Protein AF-A0ABC8EBS0-F1 (afdb_monomer_lite)

Foldseek 3Di:
DADDQWFAFPNDIAGEEADCDFDADPNDTDQWDADPVRRYIYGDPVPDDRVVSVVSVVVNSLVSQCVVVVDDPVPDDPVVSVVSSVVRVVVRCVRPVVVVDPPDPPCVVVDPPDPDDPPVVVVVVVVVVVVVVVVVVVD

Structure (mmCIF, N/CA/C/O backbone):
data_AF-A0ABC8EBS0-F1
#
_entry.id   AF-A0ABC8EBS0-F1
#
loop_
_atom_site.group_PDB
_atom_site.id
_atom_site.type_symbol
_atom_site.label_atom_id
_atom_site.label_alt_id
_atom_site.label_comp_id
_atom_site.label_asym_id
_atom_site.label_entity_id
_atom_site.label_seq_id
_atom_site.pdbx_PDB_ins_code
_atom_site.Cartn_x
_atom_site.Cartn_y
_atom_site.Cartn_z
_atom_site.occupancy
_atom_site.B_iso_or_equiv
_atom_site.auth_seq_id
_atom_site.auth_comp_id
_atom_site.auth_asym_id
_atom_site.auth_atom_id
_atom_site.pdbx_PDB_model_num
ATOM 1 N N . MET A 1 1 ? 1.474 -8.410 9.136 1.00 72.75 1 MET A N 1
ATOM 2 C CA . MET A 1 1 ? 0.353 -8.427 8.176 1.00 72.75 1 MET A CA 1
ATOM 3 C C . MET A 1 1 ? 0.447 -9.686 7.320 1.00 72.75 1 MET A C 1
ATOM 5 O O . MET A 1 1 ? 1.546 -10.037 6.903 1.00 72.75 1 MET A O 1
ATOM 9 N N . ASN A 1 2 ? -0.670 -10.380 7.096 1.00 83.94 2 ASN A N 1
ATOM 10 C CA . ASN A 1 2 ? -0.772 -11.386 6.033 1.00 83.94 2 ASN A CA 1
ATOM 11 C C . ASN A 1 2 ? -1.205 -10.691 4.734 1.00 83.94 2 ASN A C 1
ATOM 13 O O . ASN A 1 2 ? -1.891 -9.674 4.798 1.00 83.94 2 ASN A O 1
ATOM 17 N N . ILE A 1 3 ? -0.803 -11.226 3.581 1.00 90.00 3 ILE A N 1
ATOM 18 C CA . ILE A 1 3 ? -1.252 -10.716 2.279 1.00 90.00 3 ILE A CA 1
ATOM 19 C C . ILE A 1 3 ? -2.743 -11.060 2.140 1.00 90.00 3 ILE A C 1
ATOM 21 O O . ILE A 1 3 ? -3.073 -12.244 2.234 1.00 90.00 3 ILE A O 1
ATOM 25 N N . PRO A 1 4 ? -3.636 -10.064 2.007 1.00 94.62 4 PRO A N 1
ATOM 26 C CA . PRO A 1 4 ? -5.062 -10.308 1.838 1.00 94.62 4 PRO A CA 1
ATOM 27 C C . PRO A 1 4 ? -5.361 -10.744 0.400 1.00 94.62 4 PRO A C 1
ATOM 29 O O . PRO A 1 4 ? -4.524 -10.576 -0.479 1.00 94.62 4 PRO A O 1
ATOM 32 N N . GLU A 1 5 ? -6.573 -11.236 0.147 1.00 96.44 5 GLU A N 1
ATOM 33 C CA . GLU A 1 5 ? -7.081 -11.450 -1.221 1.00 96.44 5 GLU A CA 1
ATOM 34 C C . GLU A 1 5 ? -7.551 -10.144 -1.874 1.00 96.44 5 GLU A C 1
ATOM 36 O O . GLU A 1 5 ? -7.649 -10.049 -3.094 1.00 96.44 5 GLU A O 1
ATOM 41 N N . LYS A 1 6 ? -7.869 -9.131 -1.060 1.00 96.88 6 LYS A N 1
ATOM 42 C CA . LYS A 1 6 ? -8.386 -7.836 -1.502 1.00 96.88 6 LYS A CA 1
ATOM 43 C C . LYS A 1 6 ? -7.876 -6.709 -0.622 1.00 96.88 6 LYS A C 1
ATOM 45 O O . LYS A 1 6 ? -7.671 -6.901 0.578 1.00 96.88 6 LYS A O 1
ATOM 50 N N . ILE A 1 7 ? -7.715 -5.532 -1.209 1.00 97.44 7 ILE A N 1
ATOM 51 C CA . ILE A 1 7 ? -7.344 -4.322 -0.481 1.00 97.44 7 ILE A CA 1
ATOM 52 C C . ILE A 1 7 ? -8.038 -3.098 -1.068 1.00 97.44 7 ILE A C 1
ATOM 54 O O . ILE A 1 7 ? -8.199 -2.993 -2.280 1.00 97.44 7 ILE A O 1
ATOM 58 N N . ILE A 1 8 ? -8.446 -2.170 -0.207 1.00 97.94 8 ILE A N 1
ATOM 59 C CA . ILE A 1 8 ? -9.039 -0.897 -0.621 1.00 97.94 8 ILE A CA 1
ATOM 60 C C . ILE A 1 8 ? -7.953 0.181 -0.632 1.00 97.94 8 ILE A C 1
ATOM 62 O O . ILE A 1 8 ? -7.291 0.401 0.382 1.00 97.94 8 ILE A O 1
ATOM 66 N N . ILE A 1 9 ? -7.776 0.865 -1.760 1.00 97.62 9 ILE A N 1
ATOM 67 C CA . ILE A 1 9 ? -6.859 1.998 -1.912 1.00 97.62 9 ILE A CA 1
ATOM 68 C C . ILE A 1 9 ? -7.684 3.198 -2.365 1.00 97.62 9 ILE A C 1
ATOM 70 O O . ILE A 1 9 ? -8.308 3.144 -3.422 1.00 97.62 9 ILE A O 1
ATOM 74 N N . SER A 1 10 ? -7.731 4.248 -1.540 1.00 90.06 10 SER A N 1
ATOM 75 C CA . SER A 1 10 ? -8.517 5.465 -1.798 1.00 90.06 10 SER A CA 1
ATOM 76 C C . SER A 1 10 ? -9.975 5.197 -2.216 1.00 90.06 10 SER A C 1
ATOM 78 O O . SER A 1 10 ? -10.512 5.812 -3.129 1.00 90.06 10 SER A O 1
ATOM 80 N N . GLY A 1 11 ? -10.636 4.244 -1.552 1.00 92.25 11 GLY A N 1
ATOM 81 C CA . GLY A 1 11 ? -12.021 3.860 -1.857 1.00 92.25 11 GLY A CA 1
ATOM 82 C C . GLY A 1 11 ? -12.199 2.893 -3.035 1.00 92.25 11 GLY A C 1
ATOM 83 O O . GLY A 1 11 ? -13.317 2.439 -3.269 1.00 92.25 11 GLY A O 1
ATOM 84 N N . MET A 1 12 ? -11.126 2.516 -3.736 1.00 96.00 12 MET A N 1
ATOM 85 C CA . MET A 1 12 ? -11.159 1.532 -4.822 1.00 96.00 12 MET A CA 1
ATOM 86 C C . MET A 1 12 ? -10.695 0.159 -4.330 1.00 96.00 12 MET A C 1
ATOM 88 O O . MET A 1 12 ? -9.621 0.038 -3.745 1.00 96.00 12 MET A O 1
ATOM 92 N N . GLU A 1 13 ? -11.488 -0.886 -4.573 1.00 97.94 13 GLU A N 1
ATOM 93 C CA . GLU A 1 13 ? -11.126 -2.270 -4.240 1.00 97.94 13 GLU A CA 1
ATOM 94 C C . GLU A 1 13 ? -10.221 -2.871 -5.325 1.00 97.94 13 GLU A C 1
ATOM 96 O O . GLU A 1 13 ? -10.567 -2.841 -6.504 1.00 97.94 13 GLU A O 1
ATOM 101 N N . TYR A 1 14 ? -9.090 -3.445 -4.914 1.00 98.38 14 TYR A N 1
ATOM 102 C CA . TYR A 1 14 ? -8.158 -4.181 -5.764 1.00 98.38 14 TYR A CA 1
ATOM 103 C C . TYR A 1 14 ? -8.084 -5.649 -5.336 1.00 98.38 14 TYR A C 1
ATOM 105 O O . TYR A 1 14 ? -7.947 -5.951 -4.147 1.00 98.38 14 TYR A O 1
ATOM 113 N N . GLU A 1 15 ? -8.123 -6.560 -6.307 1.00 98.38 15 GLU A N 1
ATOM 114 C CA . GLU A 1 15 ? -7.839 -7.986 -6.109 1.00 98.38 15 GLU A CA 1
ATOM 115 C C . GLU A 1 15 ? -6.323 -8.201 -5.985 1.00 98.38 15 GLU A C 1
ATOM 117 O O . GLU A 1 15 ? -5.556 -7.743 -6.831 1.00 98.38 15 GLU A O 1
ATOM 122 N N . VAL A 1 16 ? -5.874 -8.910 -4.951 1.00 97.69 16 VAL A N 1
ATOM 123 C CA . VAL A 1 16 ? -4.457 -9.203 -4.699 1.00 97.69 16 VAL A CA 1
ATOM 124 C C . VAL A 1 16 ? -4.167 -10.660 -5.047 1.00 97.69 16 VAL A C 1
ATOM 126 O O . VAL A 1 16 ? -4.709 -11.584 -4.444 1.00 97.69 16 VAL A O 1
ATOM 129 N N . ILE A 1 17 ? -3.273 -10.872 -6.012 1.00 97.25 17 ILE A N 1
ATOM 130 C CA . ILE A 1 17 ? -3.012 -12.180 -6.614 1.00 97.25 17 ILE A CA 1
ATOM 131 C C . ILE A 1 17 ? -1.535 -12.540 -6.453 1.00 97.25 17 ILE A C 1
ATOM 133 O O . ILE A 1 17 ? -0.645 -11.919 -7.036 1.00 97.25 17 ILE A O 1
ATOM 137 N N . LEU A 1 18 ? -1.275 -13.610 -5.703 1.00 94.81 18 LEU A N 1
ATOM 138 C CA . LEU A 1 18 ? 0.049 -14.221 -5.602 1.00 94.81 18 LEU A CA 1
ATOM 139 C C . LEU A 1 18 ? 0.262 -15.200 -6.762 1.00 94.81 18 LEU A C 1
ATOM 141 O O . LEU A 1 18 ? -0.371 -16.255 -6.818 1.00 94.81 18 LEU A O 1
ATOM 145 N N . THR A 1 19 ? 1.177 -14.875 -7.672 1.00 93.00 19 THR A N 1
ATOM 146 C CA . THR A 1 19 ? 1.438 -15.649 -8.893 1.00 93.00 19 THR A CA 1
ATOM 147 C C . THR A 1 19 ? 2.747 -16.436 -8.812 1.00 93.00 19 THR A C 1
ATOM 149 O O . THR A 1 19 ? 3.736 -15.977 -8.246 1.00 93.00 19 THR A O 1
ATOM 152 N N . ASP A 1 20 ? 2.743 -17.635 -9.404 1.00 90.00 20 ASP A N 1
ATOM 153 C CA . ASP A 1 20 ? 3.934 -18.461 -9.663 1.00 90.00 20 ASP A CA 1
ATOM 154 C C . ASP A 1 20 ? 4.638 -18.095 -10.983 1.00 90.00 20 ASP A C 1
ATOM 156 O O . ASP A 1 20 ? 5.697 -18.629 -11.312 1.00 90.00 20 ASP A O 1
ATOM 160 N N . ARG A 1 21 ? 4.021 -17.221 -11.784 1.00 86.62 21 ARG A N 1
ATOM 161 C CA . ARG A 1 21 ? 4.532 -16.802 -13.090 1.00 86.62 21 ARG A CA 1
ATOM 162 C C . ARG A 1 21 ? 5.295 -15.483 -12.974 1.00 86.62 21 ARG A C 1
ATOM 164 O O . ARG A 1 21 ? 4.814 -14.598 -12.264 1.00 86.62 21 ARG A O 1
ATOM 171 N N . PRO A 1 22 ? 6.402 -15.320 -13.725 1.00 84.25 22 PRO A N 1
ATOM 172 C CA . PRO A 1 22 ? 7.117 -14.055 -13.801 1.00 84.25 22 PRO A CA 1
ATOM 173 C C . PRO A 1 22 ? 6.197 -12.909 -14.216 1.00 84.25 22 PRO A C 1
ATOM 175 O O . PRO A 1 22 ? 5.493 -13.010 -15.222 1.00 84.25 22 PRO A O 1
ATOM 178 N N . ILE A 1 23 ? 6.254 -11.814 -13.465 1.00 86.56 23 ILE A N 1
ATOM 179 C CA . ILE A 1 23 ? 5.666 -10.533 -13.855 1.00 86.56 23 ILE A CA 1
ATOM 180 C C . ILE A 1 23 ? 6.729 -9.783 -14.661 1.00 86.56 23 ILE A C 1
ATOM 182 O O . ILE A 1 23 ? 7.870 -9.659 -14.214 1.00 86.56 2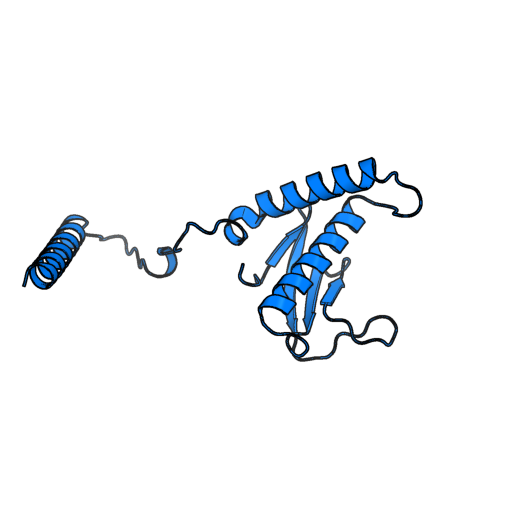3 ILE A O 1
ATOM 186 N N . LEU A 1 24 ? 6.389 -9.322 -15.864 1.00 83.88 24 LEU A N 1
ATOM 187 C CA . LEU A 1 24 ? 7.316 -8.603 -16.738 1.00 83.88 24 LEU A CA 1
ATOM 188 C C . LEU A 1 24 ? 6.892 -7.140 -16.842 1.00 83.88 24 LEU A C 1
ATOM 190 O O . LEU A 1 24 ? 5.796 -6.846 -17.308 1.00 83.88 24 LEU A O 1
ATOM 194 N N . HIS A 1 25 ? 7.789 -6.235 -16.466 1.00 74.94 25 HIS A N 1
ATOM 195 C CA . HIS A 1 25 ? 7.625 -4.798 -16.630 1.00 74.94 25 HIS A CA 1
ATOM 196 C C . HIS A 1 25 ? 8.809 -4.251 -17.433 1.00 74.94 25 HIS A C 1
ATOM 198 O O . HIS A 1 25 ? 9.962 -4.369 -17.016 1.00 74.94 25 HIS A O 1
ATOM 204 N N . ILE A 1 26 ? 8.535 -3.708 -18.624 1.00 73.25 26 ILE A N 1
ATOM 205 C CA . ILE A 1 26 ? 9.545 -3.124 -19.531 1.00 73.25 26 ILE A CA 1
ATOM 206 C C . ILE A 1 26 ? 10.752 -4.074 -19.717 1.00 73.25 26 ILE A C 1
ATOM 208 O O . ILE A 1 26 ? 11.907 -3.719 -19.504 1.00 73.25 26 ILE A O 1
ATOM 212 N N . ASN A 1 27 ? 10.477 -5.335 -20.071 1.00 72.19 27 ASN A N 1
ATOM 213 C CA . ASN A 1 27 ? 11.474 -6.402 -20.278 1.00 72.19 27 ASN A CA 1
ATOM 214 C C . ASN A 1 27 ? 12.348 -6.769 -19.065 1.00 72.19 27 ASN A C 1
ATOM 216 O O . ASN A 1 27 ? 13.288 -7.552 -19.200 1.00 72.19 27 ASN A O 1
ATOM 220 N N . THR A 1 28 ? 12.027 -6.264 -17.877 1.00 75.75 28 THR A N 1
ATOM 221 C CA . THR A 1 28 ? 12.635 -6.686 -16.615 1.00 75.75 28 THR A CA 1
ATOM 222 C C . THR A 1 28 ? 11.605 -7.403 -15.759 1.00 75.75 28 THR A C 1
ATOM 224 O O . THR A 1 28 ? 10.407 -7.126 -15.831 1.00 75.75 28 THR A O 1
ATOM 227 N N . ARG A 1 29 ? 12.049 -8.391 -14.981 1.00 83.19 29 ARG A N 1
ATOM 228 C CA . ARG A 1 29 ? 11.148 -9.117 -14.089 1.00 83.19 29 ARG A CA 1
ATOM 229 C C . ARG A 1 29 ? 10.837 -8.237 -12.883 1.00 83.19 29 ARG A C 1
ATOM 231 O O . ARG A 1 29 ? 11.756 -7.838 -12.171 1.00 83.19 29 ARG A O 1
ATOM 238 N N . ALA A 1 30 ? 9.561 -7.951 -12.667 1.00 87.81 30 ALA A N 1
ATOM 239 C CA . ALA A 1 30 ? 9.091 -7.176 -11.531 1.00 87.81 30 ALA A CA 1
ATOM 240 C C . ALA A 1 30 ? 8.715 -8.100 -10.365 1.00 87.81 30 ALA A C 1
ATOM 242 O O . ALA A 1 30 ? 8.310 -9.247 -10.565 1.00 87.81 30 ALA A O 1
ATOM 243 N N . TYR A 1 31 ? 8.852 -7.596 -9.138 1.00 92.12 31 TYR A N 1
ATOM 244 C CA . TYR A 1 31 ? 8.384 -8.302 -7.942 1.00 92.12 31 TYR A CA 1
ATOM 245 C C . TYR A 1 31 ? 6.862 -8.210 -7.798 1.00 92.12 31 TYR A C 1
ATOM 247 O O . TYR A 1 31 ? 6.230 -9.157 -7.333 1.00 92.12 31 TYR A O 1
ATOM 255 N N . GLY A 1 32 ? 6.283 -7.084 -8.211 1.00 94.31 32 GLY A N 1
ATOM 256 C CA . GLY A 1 32 ? 4.854 -6.829 -8.207 1.00 94.31 32 GLY A CA 1
ATOM 257 C C . GLY A 1 32 ? 4.453 -5.921 -9.362 1.00 94.31 32 GLY A C 1
ATOM 258 O O . GLY A 1 32 ? 5.310 -5.414 -10.088 1.00 94.31 32 GLY A O 1
ATOM 259 N N . GLN A 1 33 ? 3.146 -5.806 -9.569 1.00 96.06 33 GLN A N 1
ATOM 260 C CA . GLN A 1 33 ? 2.560 -4.871 -10.518 1.00 96.06 33 GLN A CA 1
ATOM 261 C C . GLN A 1 33 ? 1.118 -4.566 -10.121 1.00 96.06 33 GLN A C 1
ATOM 263 O O . GLN A 1 33 ? 0.302 -5.482 -9.985 1.00 96.06 33 GLN A O 1
ATOM 268 N N . ILE A 1 34 ? 0.791 -3.285 -10.015 1.00 96.62 34 ILE A N 1
ATOM 269 C CA . ILE A 1 34 ? -0.584 -2.797 -9.990 1.00 96.62 34 ILE A CA 1
ATOM 270 C C . ILE A 1 34 ? -1.119 -2.573 -11.414 1.00 96.62 34 ILE A C 1
ATOM 272 O O . ILE A 1 34 ? -0.454 -2.013 -12.284 1.00 96.62 34 ILE A O 1
ATOM 276 N N . ASP A 1 35 ? -2.337 -3.045 -11.651 1.00 95.50 35 ASP A N 1
ATOM 277 C CA . ASP A 1 35 ? -3.127 -2.819 -12.855 1.00 95.50 35 ASP A CA 1
ATOM 278 C C . ASP A 1 35 ? -4.332 -1.952 -12.477 1.00 95.50 35 ASP A C 1
ATOM 280 O O . ASP A 1 35 ? -5.291 -2.408 -11.839 1.00 95.50 35 ASP A O 1
ATOM 284 N N . PHE A 1 36 ? -4.253 -0.675 -12.847 1.00 94.19 36 PHE A N 1
ATOM 285 C CA . PHE A 1 36 ? -5.274 0.318 -12.536 1.00 94.19 36 PHE A CA 1
ATOM 286 C C . PHE A 1 36 ? -6.568 0.110 -13.319 1.00 94.19 36 PHE A C 1
ATOM 288 O O . PHE A 1 36 ? -7.627 0.484 -12.816 1.00 94.19 36 PHE A O 1
ATOM 295 N N . GLU A 1 37 ? -6.521 -0.481 -14.511 1.00 94.31 37 GLU A N 1
ATOM 296 C CA . GLU A 1 37 ? -7.708 -0.689 -15.342 1.00 94.31 37 GLU A CA 1
ATOM 297 C C . GLU A 1 37 ? -8.521 -1.874 -14.821 1.00 94.31 37 GLU A C 1
ATOM 299 O O . GLU A 1 37 ? -9.725 -1.761 -14.589 1.00 94.31 37 GLU A O 1
ATOM 304 N N . ASN A 1 38 ? -7.847 -2.995 -14.559 1.00 96.19 38 ASN A N 1
ATOM 305 C CA . ASN A 1 38 ? -8.489 -4.232 -14.115 1.00 96.19 38 ASN A CA 1
ATOM 306 C C . ASN A 1 38 ? -8.648 -4.331 -12.594 1.00 96.19 38 ASN A C 1
ATOM 308 O O . ASN A 1 38 ? -9.230 -5.304 -12.113 1.00 96.19 38 ASN A O 1
ATOM 312 N N . LYS A 1 39 ? -8.129 -3.351 -11.843 1.00 97.25 39 LYS A N 1
ATOM 313 C CA . LYS A 1 39 ? -8.129 -3.312 -10.372 1.00 97.25 39 LYS A CA 1
ATOM 314 C C . LYS A 1 39 ? -7.497 -4.559 -9.758 1.00 97.25 39 LYS A C 1
ATOM 316 O O . LYS A 1 39 ? -8.078 -5.232 -8.907 1.00 97.25 39 LYS A O 1
ATOM 321 N N . LYS A 1 40 ? -6.274 -4.860 -10.198 1.00 97.94 40 LYS A N 1
ATOM 322 C CA . LYS A 1 40 ? -5.500 -6.018 -9.730 1.00 97.94 40 LYS A CA 1
ATOM 323 C C . LYS A 1 40 ? -4.133 -5.603 -9.224 1.00 97.94 40 LYS A C 1
ATOM 325 O O . LYS A 1 40 ? -3.523 -4.686 -9.754 1.00 97.94 40 LYS A O 1
ATOM 330 N N . ILE A 1 41 ? -3.641 -6.318 -8.223 1.00 97.88 41 ILE A N 1
ATOM 331 C CA . ILE A 1 41 ? -2.273 -6.235 -7.727 1.00 97.88 41 ILE A CA 1
ATOM 332 C C . ILE A 1 41 ? -1.678 -7.635 -7.819 1.00 97.88 41 ILE A C 1
ATOM 334 O O . ILE A 1 41 ? -2.099 -8.557 -7.123 1.00 97.88 41 ILE A O 1
ATOM 338 N N . LEU A 1 42 ? -0.702 -7.798 -8.702 1.00 97.00 42 LEU A N 1
ATOM 339 C CA . LEU A 1 42 ? 0.023 -9.044 -8.913 1.00 97.00 42 LEU A CA 1
ATOM 340 C C . LEU A 1 42 ? 1.300 -9.028 -8.070 1.00 97.00 42 LEU A C 1
ATOM 342 O O . LEU A 1 42 ? 2.009 -8.027 -8.049 1.00 97.00 42 LEU A O 1
ATOM 346 N N . ILE A 1 43 ? 1.616 -10.139 -7.404 1.00 96.25 43 ILE A N 1
ATOM 347 C CA . ILE A 1 43 ? 2.860 -10.317 -6.640 1.00 96.25 43 ILE A CA 1
ATOM 348 C C . ILE A 1 43 ? 3.506 -11.644 -7.037 1.00 96.25 43 ILE A C 1
ATOM 350 O O . ILE A 1 43 ? 2.897 -12.707 -6.898 1.00 96.25 43 ILE A O 1
ATOM 354 N N . ASP A 1 44 ? 4.753 -11.595 -7.501 1.00 94.38 44 ASP A N 1
ATOM 355 C CA . ASP A 1 44 ? 5.548 -12.774 -7.840 1.00 94.38 44 ASP A CA 1
ATOM 356 C C . ASP A 1 44 ? 6.120 -13.406 -6.567 1.00 94.38 44 ASP A C 1
ATOM 358 O O . ASP A 1 44 ? 7.158 -12.996 -6.039 1.00 94.38 44 ASP A O 1
ATOM 362 N N . LYS A 1 45 ? 5.444 -14.447 -6.073 1.00 91.50 45 LYS A N 1
ATOM 363 C CA . LYS A 1 45 ? 5.821 -15.098 -4.809 1.00 91.50 45 LYS A CA 1
ATOM 364 C C . LYS A 1 45 ? 7.083 -15.958 -4.918 1.00 91.50 45 LYS A C 1
ATOM 366 O O . LYS A 1 45 ? 7.535 -16.483 -3.904 1.00 91.50 45 LYS A O 1
ATOM 371 N N . THR A 1 46 ? 7.631 -16.143 -6.121 1.00 89.50 46 THR A N 1
ATOM 372 C CA . THR A 1 46 ? 8.798 -17.012 -6.352 1.00 89.50 46 THR A CA 1
ATOM 373 C C . THR A 1 46 ? 10.128 -16.284 -6.162 1.00 89.50 46 THR A C 1
ATOM 375 O O . THR A 1 46 ? 11.175 -16.924 -6.087 1.00 89.50 46 THR A O 1
ATOM 378 N N . LEU A 1 47 ? 10.099 -14.951 -6.086 1.00 84.00 47 LEU A N 1
ATOM 379 C CA . LEU A 1 47 ? 11.297 -14.116 -6.030 1.00 84.00 47 LEU A CA 1
ATOM 380 C C . LEU A 1 47 ? 11.737 -13.736 -4.615 1.00 84.00 47 LEU A C 1
ATOM 382 O O . LEU A 1 47 ? 12.894 -13.366 -4.425 1.00 84.00 47 LEU A O 1
ATOM 386 N N . ARG A 1 48 ? 10.826 -13.764 -3.639 1.00 85.81 48 ARG A N 1
ATOM 387 C CA . ARG A 1 48 ? 11.088 -13.306 -2.270 1.00 85.81 48 ARG A CA 1
ATOM 388 C C . ARG A 1 48 ? 10.361 -14.167 -1.246 1.00 85.81 48 ARG A C 1
ATOM 390 O O . ARG A 1 48 ? 9.291 -14.712 -1.522 1.00 85.81 48 ARG A O 1
ATOM 397 N N . GLU A 1 49 ? 10.902 -14.243 -0.030 1.00 90.00 49 GLU A N 1
ATOM 398 C CA . GLU A 1 49 ? 10.161 -14.826 1.085 1.00 90.00 49 GLU A CA 1
ATOM 399 C C . GLU A 1 49 ? 8.928 -13.990 1.469 1.00 90.00 49 GLU A C 1
ATOM 401 O O . GLU A 1 49 ? 8.716 -12.863 1.013 1.00 90.00 49 GLU A O 1
ATOM 406 N N . LYS A 1 50 ? 8.110 -14.534 2.378 1.00 89.56 50 LYS A N 1
ATOM 407 C CA . LYS A 1 50 ? 6.854 -13.924 2.838 1.00 89.56 50 LYS A CA 1
ATOM 408 C C . LYS A 1 50 ? 6.998 -12.444 3.215 1.00 89.56 50 LYS A C 1
ATOM 410 O O . LYS A 1 50 ? 6.134 -11.650 2.857 1.00 89.56 50 LYS A O 1
ATOM 415 N N . GLN A 1 51 ? 8.071 -12.065 3.911 1.00 91.44 51 GLN A N 1
ATOM 416 C CA . GLN A 1 51 ? 8.315 -10.670 4.286 1.00 91.44 51 GLN A CA 1
ATOM 417 C C . GLN A 1 51 ? 8.531 -9.775 3.059 1.00 91.44 51 GLN A C 1
ATOM 419 O O . GLN A 1 51 ? 7.940 -8.699 2.976 1.00 91.44 51 GLN A O 1
ATOM 424 N N . GLY A 1 52 ? 9.319 -10.230 2.085 1.00 93.12 52 GLY A N 1
ATOM 425 C CA . GLY A 1 52 ? 9.539 -9.501 0.841 1.00 93.12 52 GLY A CA 1
ATOM 426 C C . GLY A 1 52 ? 8.276 -9.385 -0.020 1.00 93.12 52 GLY A C 1
ATOM 427 O O . GLY A 1 52 ? 8.068 -8.350 -0.652 1.00 93.12 52 GLY A O 1
ATOM 428 N N . ASN A 1 53 ? 7.386 -10.379 0.016 1.00 93.81 53 ASN A N 1
ATOM 429 C CA . ASN A 1 53 ? 6.084 -10.301 -0.659 1.00 93.81 53 ASN A CA 1
ATOM 430 C C . ASN A 1 53 ? 5.161 -9.263 0.005 1.00 93.81 53 ASN A C 1
ATOM 432 O O . ASN A 1 53 ? 4.469 -8.523 -0.687 1.00 93.81 53 ASN A O 1
ATOM 436 N N . VAL A 1 54 ? 5.196 -9.142 1.338 1.00 94.06 54 VAL A N 1
ATOM 437 C CA . VAL A 1 54 ? 4.467 -8.079 2.056 1.00 94.06 54 VAL A CA 1
ATOM 438 C C . VAL A 1 54 ? 5.026 -6.697 1.708 1.00 94.06 54 VAL A C 1
ATOM 440 O O . VAL A 1 54 ? 4.253 -5.779 1.460 1.00 94.06 54 VAL A O 1
ATOM 443 N N . GLN A 1 55 ? 6.351 -6.538 1.639 1.00 95.19 55 GLN A N 1
ATOM 444 C CA . GLN A 1 55 ? 6.967 -5.278 1.198 1.00 95.19 55 GLN A CA 1
ATOM 445 C C . GLN A 1 55 ? 6.575 -4.916 -0.237 1.00 95.19 55 GLN A C 1
ATOM 447 O O . GLN A 1 55 ? 6.323 -3.751 -0.525 1.00 95.19 55 GLN A O 1
ATOM 452 N N . THR A 1 56 ? 6.495 -5.914 -1.116 1.00 96.06 56 THR A N 1
ATOM 453 C CA . THR A 1 56 ? 6.058 -5.727 -2.503 1.00 96.06 56 THR A CA 1
ATOM 454 C C . THR A 1 56 ? 4.610 -5.248 -2.553 1.00 96.06 56 THR A C 1
ATOM 456 O O . THR A 1 56 ? 4.329 -4.258 -3.211 1.00 96.06 56 THR A O 1
ATOM 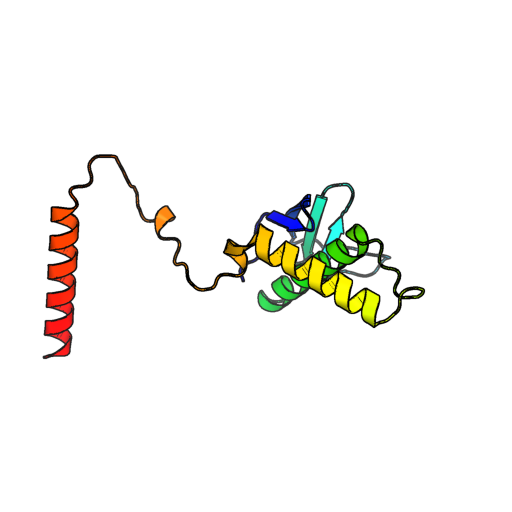459 N N . LEU A 1 57 ? 3.704 -5.854 -1.779 1.00 96.81 57 LEU A N 1
ATOM 460 C CA . LEU A 1 57 ? 2.330 -5.355 -1.667 1.00 96.81 57 LEU A CA 1
ATOM 461 C C . LEU A 1 57 ? 2.286 -3.890 -1.202 1.00 96.81 57 LEU A C 1
ATOM 463 O O . LEU A 1 57 ? 1.558 -3.089 -1.776 1.00 96.81 57 LEU A O 1
ATOM 467 N N . LEU A 1 58 ? 3.065 -3.533 -0.175 1.00 96.56 58 LEU A N 1
ATOM 468 C CA . LEU A 1 58 ? 3.134 -2.152 0.315 1.00 96.56 58 LEU A CA 1
ATOM 469 C C . LEU A 1 58 ? 3.627 -1.186 -0.768 1.00 96.56 58 LEU A C 1
ATOM 471 O O . LEU A 1 58 ? 3.094 -0.089 -0.878 1.00 96.56 58 LEU A O 1
ATOM 475 N N . HIS A 1 59 ? 4.594 -1.597 -1.585 1.00 96.81 59 HIS A N 1
ATOM 476 C CA . HIS A 1 59 ? 5.075 -0.813 -2.718 1.00 96.81 59 HIS A CA 1
ATOM 477 C C . HIS A 1 59 ? 3.971 -0.559 -3.758 1.00 96.81 59 HIS A C 1
ATOM 479 O O . HIS A 1 59 ? 3.746 0.590 -4.133 1.00 96.81 59 HIS A O 1
ATOM 485 N N . GLU A 1 60 ? 3.215 -1.589 -4.145 1.00 97.62 60 GLU A N 1
ATOM 486 C CA . GLU A 1 60 ? 2.098 -1.431 -5.090 1.00 97.62 60 GLU A CA 1
ATOM 487 C C . GLU A 1 60 ? 0.962 -0.565 -4.518 1.00 97.62 60 GLU A C 1
ATOM 489 O O . GLU A 1 60 ? 0.343 0.211 -5.243 1.00 97.62 60 GLU A O 1
ATOM 494 N N . ILE A 1 61 ? 0.713 -0.623 -3.203 1.00 97.75 61 ILE A N 1
ATOM 495 C CA . ILE A 1 61 ? -0.234 0.283 -2.532 1.00 97.75 61 ILE A CA 1
ATOM 496 C C . ILE A 1 61 ? 0.220 1.741 -2.653 1.00 97.75 61 ILE A C 1
ATOM 498 O O . ILE A 1 61 ? -0.608 2.615 -2.902 1.00 97.75 61 ILE A O 1
ATOM 502 N N . ILE A 1 62 ? 1.518 2.016 -2.482 1.00 97.94 62 ILE A N 1
ATOM 503 C CA . ILE A 1 62 ? 2.064 3.369 -2.654 1.00 97.94 62 ILE A CA 1
ATOM 504 C C . ILE A 1 62 ? 1.875 3.842 -4.097 1.00 97.94 62 ILE A C 1
ATOM 506 O O . ILE A 1 62 ? 1.443 4.976 -4.287 1.00 97.94 62 ILE A O 1
ATOM 510 N N . HIS A 1 63 ? 2.107 2.987 -5.100 1.00 97.38 63 HIS A N 1
ATOM 511 C CA . HIS A 1 63 ? 1.769 3.312 -6.491 1.00 97.38 63 HIS A CA 1
ATOM 512 C C . HIS A 1 63 ? 0.279 3.634 -6.661 1.00 97.38 63 HIS A C 1
ATOM 514 O O . HIS A 1 63 ? -0.057 4.626 -7.301 1.00 97.38 63 HIS A O 1
ATOM 520 N N . GLY A 1 64 ? -0.600 2.867 -6.010 1.00 97.69 64 GLY A N 1
ATOM 521 C CA . GLY A 1 64 ? -2.033 3.153 -5.918 1.00 97.69 64 GLY A CA 1
ATOM 522 C C . GLY A 1 64 ? -2.364 4.549 -5.386 1.00 97.69 64 GLY A C 1
ATOM 523 O O . GLY A 1 64 ? -3.201 5.240 -5.956 1.00 97.69 64 GLY A O 1
ATOM 524 N N . ILE A 1 65 ? -1.696 4.972 -4.311 1.00 98.06 65 ILE A N 1
ATOM 525 C CA . ILE A 1 65 ? -1.895 6.296 -3.702 1.00 98.06 65 ILE A CA 1
ATOM 526 C C . ILE A 1 65 ? -1.365 7.414 -4.606 1.00 98.06 65 ILE A C 1
ATOM 528 O O . ILE A 1 65 ? -2.003 8.456 -4.717 1.00 98.06 65 ILE A O 1
ATOM 532 N N . VAL A 1 66 ? -0.190 7.217 -5.210 1.00 97.94 66 VAL A N 1
ATOM 533 C CA . VAL A 1 66 ? 0.437 8.192 -6.117 1.00 97.94 66 VAL A CA 1
ATOM 534 C C . VAL A 1 66 ? -0.467 8.468 -7.313 1.00 97.94 66 VAL A C 1
ATOM 536 O O . VAL A 1 66 ? -0.685 9.632 -7.633 1.00 97.94 66 VAL A O 1
ATOM 539 N N . GLU A 1 67 ? -1.017 7.413 -7.918 1.00 96.62 67 GLU A N 1
ATOM 540 C CA . GLU A 1 67 ? -1.938 7.521 -9.051 1.00 96.62 67 GLU A CA 1
ATOM 541 C C . GLU A 1 67 ? -3.230 8.250 -8.658 1.00 96.62 67 GLU A C 1
ATOM 543 O O . GLU A 1 67 ? -3.613 9.222 -9.298 1.00 96.62 67 GLU A O 1
ATOM 548 N N . ASP A 1 68 ? -3.877 7.829 -7.566 1.00 96.19 68 ASP A N 1
ATOM 549 C CA . ASP A 1 68 ? -5.136 8.419 -7.085 1.00 96.19 68 ASP A CA 1
ATOM 550 C C . ASP A 1 68 ? -5.024 9.914 -6.751 1.00 96.19 68 ASP A C 1
ATOM 552 O O . ASP A 1 68 ? -5.971 10.676 -6.937 1.00 96.19 68 ASP A O 1
ATOM 556 N N . ARG A 1 69 ? -3.864 10.338 -6.245 1.00 95.44 69 ARG A N 1
ATOM 557 C CA . ARG A 1 69 ? -3.606 11.728 -5.848 1.00 95.44 69 ARG A CA 1
ATOM 558 C C . ARG A 1 69 ? -2.947 12.560 -6.938 1.00 95.44 69 ARG A C 1
ATOM 560 O O . ARG A 1 69 ? -2.630 13.716 -6.670 1.00 95.44 69 ARG A O 1
ATOM 567 N N . GLU A 1 70 ? -2.734 11.975 -8.116 1.00 96.50 70 GLU A N 1
ATOM 568 C CA . GLU A 1 70 ? -2.094 12.614 -9.268 1.00 96.50 70 GLU A CA 1
ATOM 569 C C . GLU A 1 70 ? -0.727 13.241 -8.915 1.00 96.50 70 GLU A C 1
ATOM 571 O O . GLU A 1 70 ? -0.381 14.319 -9.396 1.00 96.50 70 GLU A O 1
ATOM 576 N N . LEU A 1 71 ? 0.049 12.573 -8.047 1.00 97.25 71 LEU A N 1
ATOM 577 C CA . LEU A 1 71 ? 1.331 13.097 -7.564 1.00 97.25 71 LEU A CA 1
ATOM 578 C C . LEU A 1 71 ? 2.397 13.081 -8.661 1.00 97.25 71 LEU A C 1
ATOM 580 O O . LEU A 1 71 ? 2.711 12.034 -9.232 1.00 97.25 71 LEU A O 1
ATOM 584 N N . ASP A 1 72 ? 3.038 14.227 -8.874 1.00 96.69 72 ASP A N 1
ATOM 585 C CA . ASP A 1 72 ? 4.143 14.389 -9.813 1.00 96.69 72 ASP A CA 1
ATOM 586 C C . ASP A 1 72 ? 5.433 14.715 -9.053 1.00 96.69 72 ASP A C 1
ATOM 588 O O . ASP A 1 72 ? 5.705 15.858 -8.689 1.00 96.69 72 ASP A O 1
ATOM 592 N N . PHE A 1 73 ? 6.287 13.705 -8.867 1.00 95.38 73 PHE A N 1
ATOM 593 C CA . PHE A 1 73 ? 7.565 13.837 -8.156 1.00 95.38 73 PHE A CA 1
ATOM 594 C C . PHE A 1 73 ? 8.546 14.850 -8.774 1.00 95.38 73 PHE A C 1
ATOM 596 O O . PHE A 1 73 ? 9.527 15.208 -8.123 1.00 95.38 73 PHE A O 1
ATOM 603 N N . ALA A 1 74 ? 8.336 15.288 -10.021 1.00 97.06 74 ALA A N 1
ATOM 604 C CA . ALA A 1 74 ? 9.168 16.300 -10.666 1.00 97.06 74 ALA A CA 1
ATOM 605 C C . ALA A 1 74 ? 8.622 17.727 -10.499 1.00 97.06 74 ALA A C 1
ATOM 607 O O . ALA A 1 74 ? 9.381 18.684 -10.674 1.00 97.06 74 ALA A O 1
ATOM 608 N N . LYS A 1 75 ? 7.325 17.885 -10.203 1.00 96.88 75 LYS A N 1
ATOM 609 C CA . LYS A 1 75 ? 6.654 19.195 -10.118 1.00 96.88 75 LYS A CA 1
ATOM 610 C C . LYS A 1 75 ? 6.203 19.559 -8.710 1.00 96.88 75 LYS A C 1
ATOM 612 O O . LYS A 1 75 ? 6.207 20.743 -8.372 1.00 96.88 75 LYS A O 1
ATOM 617 N N . ASP A 1 76 ? 5.825 18.572 -7.912 1.00 96.94 76 ASP A N 1
ATOM 618 C CA . ASP A 1 76 ? 5.319 18.787 -6.565 1.00 96.94 76 ASP A CA 1
ATOM 619 C C . ASP A 1 76 ? 6.460 19.004 -5.572 1.00 96.94 76 ASP A C 1
ATOM 621 O O . ASP A 1 76 ? 7.554 18.446 -5.690 1.00 96.94 76 ASP A O 1
ATOM 625 N N . SER A 1 77 ? 6.205 19.835 -4.561 1.00 97.88 77 SER A N 1
ATOM 626 C CA . SER A 1 77 ? 7.158 20.021 -3.470 1.00 97.88 77 SER A CA 1
ATOM 627 C C . SER A 1 77 ? 7.219 18.779 -2.582 1.00 97.88 77 SER A C 1
ATOM 629 O O . SER A 1 77 ? 6.226 18.067 -2.426 1.00 97.88 77 SER A O 1
ATOM 631 N N . GLU A 1 78 ? 8.364 18.567 -1.928 1.00 97.88 78 GLU A N 1
ATOM 632 C CA . GLU A 1 78 ? 8.539 17.496 -0.937 1.00 97.88 78 GLU A CA 1
ATOM 633 C C . GLU A 1 78 ? 7.394 17.480 0.089 1.00 97.88 78 GLU A C 1
ATOM 635 O O . GLU A 1 78 ? 6.788 16.437 0.310 1.00 97.88 78 GLU A O 1
ATOM 640 N N . GLU A 1 79 ? 7.039 18.640 0.650 1.00 97.75 79 GLU A N 1
ATOM 641 C CA . GLU A 1 79 ? 5.964 18.752 1.644 1.00 97.75 79 GLU A CA 1
ATOM 642 C C . GLU A 1 79 ? 4.604 18.321 1.080 1.00 97.75 79 GLU A C 1
ATOM 644 O O . GLU A 1 79 ? 3.842 17.635 1.756 1.00 97.75 79 GLU A O 1
ATOM 649 N N . THR A 1 80 ? 4.310 18.669 -0.177 1.00 97.88 80 THR A N 1
ATOM 650 C CA . THR A 1 80 ? 3.067 18.244 -0.838 1.00 97.88 80 THR A CA 1
ATOM 651 C C . THR A 1 80 ? 3.040 16.728 -0.984 1.00 97.88 80 THR A C 1
ATOM 653 O O . THR A 1 80 ? 2.056 16.090 -0.617 1.00 97.88 80 THR A O 1
ATOM 656 N N . ILE A 1 81 ? 4.138 16.135 -1.458 1.00 98.31 81 ILE A N 1
ATOM 657 C CA . ILE A 1 81 ? 4.266 14.684 -1.626 1.00 98.31 81 ILE A CA 1
ATOM 658 C C . ILE A 1 81 ? 4.100 13.976 -0.277 1.00 98.31 81 ILE A C 1
ATOM 660 O O . ILE A 1 81 ? 3.326 13.024 -0.170 1.00 98.31 81 ILE A O 1
ATOM 664 N N . VAL A 1 82 ? 4.787 14.450 0.765 1.00 98.31 82 VAL A N 1
ATOM 665 C CA . VAL A 1 82 ? 4.731 13.868 2.113 1.00 98.31 82 VAL A CA 1
ATOM 666 C C . VAL A 1 82 ? 3.321 13.962 2.697 1.00 98.31 82 VAL A C 1
ATOM 668 O O . VAL A 1 82 ? 2.794 12.950 3.163 1.00 98.31 82 VAL A O 1
ATOM 671 N N . ASP A 1 83 ? 2.678 15.129 2.634 1.00 98.44 83 ASP A N 1
ATOM 672 C CA . ASP A 1 83 ? 1.322 15.342 3.152 1.00 98.44 83 ASP A CA 1
ATOM 673 C C . ASP A 1 83 ? 0.290 14.462 2.426 1.00 98.44 83 ASP A C 1
ATOM 675 O O . ASP A 1 83 ? -0.555 13.811 3.051 1.00 98.44 83 ASP A O 1
ATOM 679 N N . GLN A 1 84 ? 0.387 14.365 1.100 1.00 98.00 84 GLN A N 1
ATOM 680 C CA . GLN A 1 84 ? -0.518 13.543 0.301 1.00 98.00 84 GLN A CA 1
ATOM 681 C C . GLN A 1 84 ? -0.300 12.044 0.524 1.00 98.00 84 GLN A C 1
ATOM 683 O O . GLN A 1 84 ? -1.276 11.312 0.712 1.00 98.00 84 GLN A O 1
ATOM 688 N N . LEU A 1 85 ? 0.949 11.577 0.593 1.00 98.00 85 LEU A N 1
ATOM 689 C CA . LEU A 1 85 ? 1.248 10.187 0.942 1.00 98.00 85 LEU A CA 1
ATOM 690 C C . LEU A 1 85 ? 0.762 9.847 2.355 1.00 98.00 85 LEU A C 1
ATOM 692 O O . LEU A 1 85 ? 0.164 8.788 2.548 1.00 98.00 85 LEU A O 1
ATOM 696 N N . ALA A 1 86 ? 0.945 10.742 3.330 1.00 97.88 86 ALA A N 1
ATOM 697 C CA . ALA A 1 86 ? 0.461 10.546 4.695 1.00 97.88 86 ALA A CA 1
ATOM 698 C C . ALA A 1 86 ? -1.071 10.417 4.741 1.00 97.88 86 ALA A C 1
ATOM 700 O O . ALA A 1 86 ? -1.600 9.491 5.362 1.00 97.88 86 ALA A O 1
ATOM 701 N N . LYS A 1 87 ? -1.793 11.290 4.028 1.00 97.50 87 LYS A N 1
ATOM 702 C CA . LYS A 1 87 ? -3.257 11.219 3.890 1.00 97.50 87 LYS A CA 1
ATOM 703 C C . LYS A 1 87 ? -3.710 9.935 3.191 1.00 97.50 87 LYS A C 1
ATOM 705 O O . LYS A 1 87 ? -4.692 9.325 3.615 1.00 97.50 87 LYS A O 1
ATOM 710 N N . GLY A 1 88 ? -3.000 9.508 2.147 1.00 97.50 88 GLY A N 1
ATOM 711 C CA . GLY A 1 88 ? -3.291 8.273 1.415 1.00 97.50 88 GLY A CA 1
ATOM 712 C C . GLY A 1 88 ? -3.112 7.036 2.281 1.00 97.50 88 GLY A C 1
ATOM 713 O O . GLY A 1 88 ? -4.020 6.215 2.392 1.00 97.50 88 GLY A O 1
ATOM 714 N N . LEU A 1 89 ? -1.977 6.949 2.970 1.00 96.88 89 LEU A N 1
ATOM 715 C CA . LEU A 1 89 ? -1.683 5.858 3.892 1.00 96.88 89 LEU A CA 1
ATOM 716 C C . LEU A 1 89 ? -2.686 5.795 5.041 1.00 96.88 89 LEU A C 1
ATOM 718 O O . LEU A 1 89 ? -3.162 4.711 5.373 1.00 96.88 89 LEU A O 1
ATOM 722 N N . TYR A 1 90 ? -3.052 6.942 5.617 1.00 96.31 90 TYR A N 1
ATOM 723 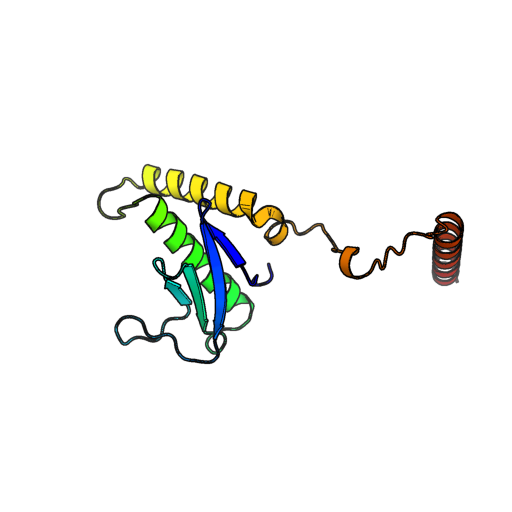C CA . TYR A 1 90 ? -4.094 7.003 6.639 1.00 96.31 90 TYR A CA 1
ATOM 724 C C . TYR A 1 90 ? -5.413 6.395 6.140 1.00 96.31 90 TYR A C 1
ATOM 726 O O . TYR A 1 90 ? -6.013 5.574 6.838 1.00 96.31 90 TYR A O 1
ATOM 734 N N . GLN A 1 91 ? -5.839 6.748 4.924 1.00 96.50 91 GLN A N 1
ATOM 735 C CA . GLN A 1 91 ? -7.068 6.223 4.333 1.00 96.50 91 GLN A CA 1
ATOM 736 C C . GLN A 1 91 ? -6.984 4.707 4.098 1.00 96.50 91 GLN A C 1
ATOM 738 O O . GLN A 1 91 ? -7.884 3.980 4.512 1.00 96.50 91 GLN A O 1
ATOM 743 N N . VAL A 1 92 ? -5.871 4.209 3.546 1.00 96.94 92 VAL A N 1
ATOM 744 C CA . VAL A 1 92 ? -5.641 2.763 3.365 1.00 96.94 92 VAL A CA 1
ATOM 745 C C . VAL A 1 92 ? -5.708 2.018 4.698 1.00 96.94 92 VAL A C 1
ATOM 747 O O . VAL A 1 92 ? -6.366 0.983 4.796 1.00 96.94 92 VAL A O 1
ATOM 750 N N . ILE A 1 93 ? -5.061 2.528 5.748 1.00 94.44 93 ILE A N 1
ATOM 751 C CA . ILE A 1 93 ? -5.081 1.888 7.070 1.00 94.44 93 ILE A CA 1
ATOM 752 C C . ILE A 1 93 ? -6.501 1.867 7.639 1.00 94.44 93 ILE A C 1
ATOM 754 O O . ILE A 1 93 ? -6.924 0.855 8.197 1.00 94.44 93 ILE A O 1
ATOM 758 N N . LYS A 1 94 ? -7.248 2.963 7.487 1.00 93.81 94 LYS A N 1
ATOM 759 C CA . LYS A 1 94 ? -8.625 3.079 7.970 1.00 93.81 94 LYS A CA 1
ATOM 760 C C . LYS A 1 94 ? -9.559 2.093 7.264 1.00 93.81 94 LYS A C 1
ATOM 762 O O . LYS A 1 94 ? -10.271 1.348 7.941 1.00 93.81 94 LYS A O 1
ATOM 767 N N . ASP A 1 95 ? -9.512 2.049 5.937 1.00 95.31 95 ASP A N 1
ATOM 768 C CA . ASP A 1 95 ? -10.384 1.195 5.121 1.00 95.31 95 ASP A CA 1
ATOM 769 C C . ASP A 1 95 ? -10.052 -0.290 5.284 1.00 95.31 95 ASP A C 1
ATOM 771 O O . ASP A 1 95 ? -10.930 -1.148 5.212 1.00 95.31 95 ASP A O 1
ATOM 775 N N . ASN A 1 96 ? -8.794 -0.601 5.600 1.00 93.75 96 ASN A N 1
ATOM 776 C CA . ASN A 1 96 ? -8.313 -1.964 5.785 1.00 93.75 96 ASN A CA 1
ATOM 777 C C . ASN A 1 96 ? -7.904 -2.244 7.237 1.00 93.75 96 ASN A C 1
ATOM 779 O O . ASN A 1 96 ? -6.984 -3.022 7.489 1.00 93.75 96 ASN A O 1
ATOM 783 N N . SER A 1 97 ? -8.584 -1.631 8.209 1.00 89.12 97 SER A N 1
ATOM 784 C CA . SER A 1 97 ? -8.206 -1.676 9.634 1.00 89.12 97 SER A CA 1
ATOM 785 C C . SER A 1 97 ? -7.953 -3.089 10.178 1.00 89.12 97 SER A C 1
ATOM 787 O O . SER A 1 97 ? -7.034 -3.295 10.970 1.00 89.12 97 SER A O 1
ATOM 789 N N . LYS A 1 98 ? -8.691 -4.098 9.697 1.00 86.38 98 LYS A N 1
ATOM 790 C CA . LYS A 1 98 ? -8.486 -5.515 10.054 1.00 86.38 98 LYS A CA 1
ATOM 791 C C . LYS A 1 98 ? -7.096 -6.055 9.686 1.00 86.38 98 LYS A C 1
ATOM 793 O O . LYS A 1 98 ? -6.602 -6.945 10.366 1.00 86.38 98 LYS A O 1
ATOM 798 N N . LEU A 1 99 ? -6.462 -5.532 8.634 1.00 85.12 99 LEU A N 1
ATOM 799 C CA . LEU A 1 99 ? -5.128 -5.956 8.186 1.00 85.12 99 LEU A CA 1
ATOM 800 C C . LEU A 1 99 ? -4.002 -5.380 9.053 1.00 85.12 99 LEU A C 1
ATOM 802 O O . LEU A 1 99 ? -2.926 -5.979 9.144 1.00 85.12 99 LEU A O 1
ATOM 806 N N . PHE A 1 100 ? -4.258 -4.230 9.683 1.00 81.94 100 PHE A N 1
ATOM 807 C CA . PHE A 1 100 ? -3.279 -3.466 10.461 1.00 81.94 100 PHE A CA 1
ATOM 808 C C . PHE A 1 100 ? -3.471 -3.597 11.979 1.00 81.94 100 PHE A C 1
ATOM 810 O O . PHE A 1 100 ? -2.537 -3.347 12.739 1.00 81.94 100 PHE A O 1
ATOM 817 N N . ASN A 1 101 ? -4.638 -4.054 12.436 1.00 77.88 101 ASN A N 1
ATOM 818 C CA . ASN A 1 101 ? -4.897 -4.316 13.847 1.00 77.88 101 ASN A CA 1
ATOM 819 C C . ASN A 1 101 ? -4.294 -5.663 14.273 1.00 77.88 101 ASN A C 1
ATOM 821 O O . ASN A 1 101 ? -4.832 -6.726 13.981 1.00 77.88 101 ASN A O 1
ATOM 825 N N . ALA A 1 102 ? -3.195 -5.622 15.030 1.00 60.53 102 ALA A N 1
ATOM 826 C CA . ALA A 1 102 ? -2.531 -6.812 15.574 1.00 60.53 102 ALA A CA 1
ATOM 827 C C . ALA A 1 102 ? -3.279 -7.484 16.753 1.00 60.53 102 ALA A C 1
ATOM 829 O O . ALA A 1 102 ? -2.822 -8.507 17.256 1.00 60.53 102 ALA A O 1
ATOM 830 N N . ASN A 1 103 ? -4.424 -6.940 17.189 1.00 53.75 103 ASN A N 1
ATOM 831 C CA . ASN A 1 103 ? -5.077 -7.289 18.461 1.00 53.75 103 ASN A CA 1
ATOM 832 C C . ASN A 1 103 ? -6.429 -8.010 18.312 1.00 53.75 103 ASN A C 1
ATOM 834 O O . ASN A 1 103 ? -7.344 -7.780 19.099 1.00 53.75 103 ASN A O 1
ATOM 838 N N . GLY A 1 104 ? -6.583 -8.886 17.322 1.00 50.50 104 GLY A N 1
ATOM 839 C CA . GLY A 1 104 ? -7.797 -9.687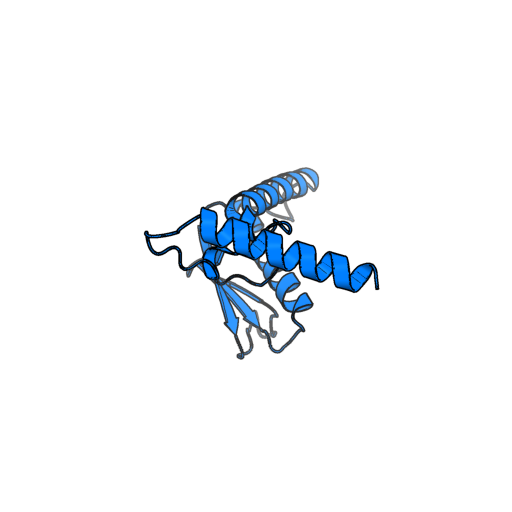 17.189 1.00 50.50 104 GLY A CA 1
ATOM 840 C C . GLY A 1 104 ? -7.485 -11.100 16.741 1.00 50.50 104 GLY A C 1
ATOM 841 O O . GLY A 1 104 ? -7.299 -11.341 15.553 1.00 50.50 104 GLY A O 1
ATOM 842 N N . THR A 1 105 ? -7.475 -12.051 17.673 1.00 53.09 105 THR A N 1
ATOM 843 C CA . THR A 1 105 ? -7.748 -13.442 17.309 1.00 53.09 105 THR A CA 1
ATOM 844 C C . THR A 1 105 ? -9.179 -13.462 16.785 1.00 53.09 105 THR A C 1
ATOM 846 O O . THR A 1 105 ? -10.120 -13.322 17.567 1.00 53.09 105 THR A O 1
ATOM 849 N N . ASP A 1 106 ? -9.356 -13.569 15.469 1.00 54.25 106 ASP A N 1
ATOM 850 C CA . ASP A 1 106 ? -10.680 -13.734 14.878 1.00 54.25 106 ASP A CA 1
ATOM 851 C C . ASP A 1 106 ? -11.206 -15.142 15.200 1.00 54.25 106 ASP A C 1
ATOM 853 O O . ASP A 1 106 ? -11.074 -16.098 14.433 1.00 54.25 106 ASP A O 1
ATOM 857 N N . ILE A 1 107 ? -11.762 -15.279 16.404 1.00 57.00 107 ILE A N 1
ATOM 858 C CA . ILE A 1 107 ? -12.396 -16.502 16.896 1.00 57.00 107 ILE A CA 1
ATOM 859 C C . ILE A 1 107 ? -13.760 -16.751 16.247 1.00 57.00 107 ILE A C 1
ATOM 861 O O . ILE A 1 107 ? -14.324 -17.817 16.471 1.00 57.00 107 ILE A O 1
ATOM 865 N N . SER A 1 108 ? -14.292 -15.825 15.432 1.00 53.84 108 SER A N 1
ATOM 866 C CA . SER A 1 108 ? -15.596 -16.007 14.776 1.00 53.84 108 SER A CA 1
ATOM 867 C C . SER A 1 108 ? -15.599 -17.218 13.838 1.00 53.84 108 SER A C 1
ATOM 869 O O . SER A 1 108 ? -16.569 -17.966 13.803 1.00 53.84 108 SER A O 1
ATOM 871 N N . SER A 1 109 ? -14.463 -17.494 13.192 1.00 51.06 109 SER A N 1
ATOM 872 C CA . SER A 1 109 ? -14.238 -18.698 12.379 1.00 51.06 109 SER A CA 1
ATOM 873 C C . SER A 1 109 ? -14.218 -20.010 13.182 1.00 51.06 109 SER A C 1
ATOM 875 O O . SER A 1 109 ? -14.420 -21.078 12.612 1.00 51.06 109 SER A O 1
ATOM 877 N N . ASN A 1 110 ? -14.000 -19.940 14.501 1.00 47.53 110 ASN A N 1
ATOM 878 C CA . ASN A 1 110 ? -13.967 -21.084 15.422 1.00 47.53 110 ASN A CA 1
ATOM 879 C C . ASN A 1 110 ? -15.224 -21.180 16.308 1.00 47.53 110 ASN A C 1
ATOM 881 O O . ASN A 1 110 ? -15.366 -22.119 17.090 1.00 47.53 110 ASN A O 1
ATOM 885 N N . LEU A 1 111 ? -16.142 -20.218 16.198 1.00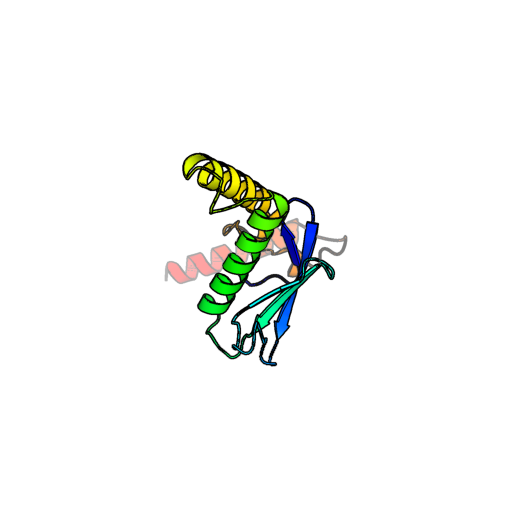 50.75 111 LEU A N 1
ATOM 886 C CA . LEU A 1 111 ? -17.403 -20.172 16.925 1.00 50.75 111 LEU A CA 1
ATOM 887 C C . LEU A 1 111 ? -18.531 -20.570 15.966 1.00 50.75 111 LEU A C 1
ATOM 889 O O . LEU A 1 111 ? -19.150 -19.726 15.324 1.00 50.75 111 LEU A O 1
ATOM 893 N N . ASN A 1 112 ? -18.828 -21.872 15.898 1.00 48.78 112 ASN A N 1
ATOM 894 C CA . ASN A 1 112 ? -20.092 -22.362 15.339 1.00 48.78 112 ASN A CA 1
ATOM 895 C C . ASN A 1 112 ? -21.238 -21.937 16.274 1.00 48.78 112 ASN A C 1
ATOM 897 O O . ASN A 1 112 ? -21.691 -22.715 17.112 1.00 48.78 112 ASN A O 1
ATOM 901 N N . LEU A 1 113 ? -21.676 -20.680 16.174 1.00 53.62 113 LEU A N 1
ATOM 902 C CA . LEU A 1 113 ? -22.819 -20.161 16.924 1.00 53.62 113 LEU A CA 1
ATOM 903 C C . LEU A 1 113 ? -24.112 -20.669 16.272 1.00 53.62 113 LEU A C 1
ATOM 905 O O . LEU A 1 113 ? -24.792 -19.944 15.549 1.00 53.62 113 LEU A O 1
ATOM 909 N N . THR A 1 114 ? -24.453 -21.934 16.506 1.00 52.28 114 THR A N 1
ATOM 910 C CA . THR A 1 114 ? -25.827 -22.407 16.307 1.00 52.28 114 THR A CA 1
ATOM 911 C C . THR A 1 114 ? -26.677 -21.866 17.451 1.00 52.28 114 THR A C 1
ATOM 913 O O . THR A 1 114 ? -26.229 -21.878 18.592 1.00 52.28 114 THR A O 1
ATOM 916 N N . THR A 1 115 ? -27.886 -21.395 17.163 1.00 51.28 115 THR A N 1
ATOM 917 C CA . THR A 1 115 ? -28.786 -20.594 18.020 1.00 51.28 115 THR A CA 1
ATOM 918 C C . THR A 1 115 ? -29.250 -21.205 19.362 1.00 51.28 115 THR A C 1
ATOM 920 O O . THR A 1 115 ? -30.144 -20.644 19.980 1.00 51.28 115 THR A O 1
ATOM 923 N N . ASP A 1 116 ? -28.622 -22.272 19.862 1.00 59.56 116 ASP A N 1
ATOM 924 C CA . ASP A 1 116 ? -28.897 -22.926 21.155 1.00 59.56 116 ASP A CA 1
ATOM 925 C C . ASP A 1 116 ? -27.629 -23.012 22.022 1.00 59.56 116 ASP A C 1
ATOM 927 O O . ASP A 1 116 ? -27.150 -24.084 22.401 1.00 59.56 116 ASP A O 1
ATOM 931 N N . ILE A 1 117 ? -27.026 -21.862 22.316 1.00 65.12 117 ILE A N 1
ATOM 932 C CA . ILE A 1 117 ? -25.828 -21.808 23.157 1.00 65.12 117 ILE A CA 1
ATOM 933 C C . ILE A 1 117 ? -26.253 -21.725 24.613 1.00 65.12 117 ILE A C 1
ATOM 935 O O . ILE A 1 117 ? -26.648 -20.666 25.100 1.00 65.12 117 ILE A O 1
ATOM 939 N N . ASP A 1 118 ? -26.104 -22.833 25.335 1.00 70.31 118 ASP A N 1
ATOM 940 C CA . ASP A 1 118 ? -26.161 -22.809 26.792 1.00 70.31 118 ASP A CA 1
ATOM 941 C C . ASP A 1 118 ? -24.882 -22.160 27.341 1.00 70.31 118 ASP A C 1
ATOM 943 O O . ASP A 1 118 ? -23.865 -22.809 27.612 1.00 70.31 118 ASP A O 1
ATOM 947 N N . VAL A 1 119 ? -24.945 -20.835 27.483 1.00 69.06 119 VAL A N 1
ATOM 948 C CA . VAL A 1 119 ? -23.868 -19.989 28.011 1.00 69.06 119 VAL A CA 1
ATOM 949 C C . VAL A 1 119 ? -23.400 -20.474 29.388 1.00 69.06 119 VAL A C 1
ATOM 951 O O . VAL A 1 119 ? -22.212 -20.369 29.699 1.00 69.06 119 VAL A O 1
ATOM 954 N N . ASN A 1 120 ? -24.283 -21.081 30.192 1.00 71.94 120 ASN A N 1
ATOM 955 C CA . ASN A 1 120 ? -23.921 -21.589 31.515 1.00 71.94 120 ASN A CA 1
ATOM 956 C C . ASN A 1 120 ? -23.015 -22.816 31.416 1.00 71.94 120 ASN A C 1
ATOM 958 O O . ASN A 1 120 ? -22.040 -22.930 32.159 1.00 71.94 120 ASN A O 1
ATOM 962 N N . LYS A 1 121 ? -23.291 -23.713 30.464 1.00 74.12 121 LYS A N 1
ATOM 963 C CA . LYS A 1 121 ? -22.472 -24.909 30.235 1.00 74.12 121 LYS A CA 1
ATOM 964 C C . LYS A 1 121 ? -21.062 -24.549 29.764 1.00 74.12 121 LYS A C 1
ATOM 966 O O . LYS A 1 121 ? -20.088 -25.164 30.203 1.00 74.12 121 LYS A O 1
ATOM 971 N N . ILE A 1 122 ? -20.944 -23.523 28.920 1.00 77.38 122 ILE A N 1
ATOM 972 C CA . ILE A 1 122 ? -19.647 -22.995 28.476 1.00 77.38 122 ILE A CA 1
ATOM 973 C C . ILE A 1 122 ? -18.898 -22.362 29.648 1.00 77.38 122 ILE A C 1
ATOM 975 O O . ILE A 1 122 ? -17.744 -22.716 29.893 1.00 77.38 122 ILE A O 1
ATOM 979 N N . ALA A 1 123 ? -19.549 -21.470 30.400 1.00 78.69 123 ALA A N 1
ATOM 980 C CA . ALA A 1 123 ? -18.936 -20.808 31.549 1.00 78.69 123 ALA A CA 1
ATOM 981 C C . ALA A 1 123 ? -18.415 -21.823 32.580 1.00 78.69 123 ALA A C 1
ATOM 983 O O . ALA A 1 123 ? -17.301 -21.678 33.087 1.00 78.69 123 ALA A O 1
ATOM 984 N N . PHE A 1 124 ? -19.182 -22.887 32.830 1.00 79.06 124 PHE A N 1
ATOM 985 C CA . PHE A 1 124 ? -18.787 -23.966 33.729 1.00 79.06 124 PHE A CA 1
ATOM 986 C C . PHE A 1 124 ? -17.542 -24.715 33.233 1.00 79.06 124 PHE A C 1
ATOM 988 O O . PHE A 1 124 ? -16.577 -24.868 33.981 1.00 79.06 124 PHE A O 1
ATOM 995 N N . SER A 1 125 ? -17.520 -25.125 31.960 1.00 76.06 125 SER A N 1
ATOM 996 C CA . SER A 1 125 ? -16.383 -25.859 31.388 1.00 76.06 125 SER A CA 1
ATOM 997 C C . SER A 1 125 ? -15.100 -25.020 31.351 1.00 76.06 125 SER A C 1
ATOM 999 O O . SER A 1 125 ? -14.012 -25.520 31.641 1.00 76.06 125 SER A O 1
ATOM 1001 N N . VAL A 1 126 ? -15.209 -23.721 31.055 1.00 84.69 126 VAL A N 1
ATOM 1002 C CA . VAL A 1 126 ? -14.064 -22.798 31.092 1.00 84.69 126 VAL A CA 1
ATOM 1003 C C . VAL A 1 126 ? -13.520 -22.658 32.517 1.00 84.69 126 VAL A C 1
ATOM 1005 O O . VAL A 1 126 ? -12.307 -22.736 32.718 1.00 84.69 126 VAL A O 1
ATOM 1008 N N . ALA A 1 127 ? -14.395 -22.508 33.517 1.00 88.25 127 ALA A N 1
ATOM 1009 C CA . ALA A 1 127 ? -13.990 -22.411 34.918 1.00 88.25 127 ALA A CA 1
ATOM 1010 C C . ALA A 1 127 ? -13.304 -23.693 35.422 1.00 88.25 127 ALA A C 1
ATOM 1012 O O . ALA A 1 127 ? -12.310 -23.623 36.148 1.00 88.25 127 ALA A O 1
ATOM 1013 N N . GLU A 1 128 ? -13.801 -24.866 35.030 1.00 87.06 128 GLU A N 1
ATOM 1014 C CA . GLU A 1 128 ? -13.201 -26.153 35.386 1.00 87.06 128 GLU A CA 1
ATOM 1015 C C . GLU A 1 128 ? -11.795 -26.308 34.788 1.00 87.06 128 GLU A C 1
ATOM 1017 O O . GLU A 1 128 ? -10.844 -26.625 35.506 1.00 87.06 128 GLU A O 1
ATOM 1022 N N . ASN A 1 129 ? -11.636 -25.999 33.499 1.00 85.69 129 ASN A N 1
ATOM 1023 C CA . ASN A 1 129 ? -10.347 -26.087 32.814 1.00 85.69 129 ASN A CA 1
ATOM 1024 C C . ASN A 1 129 ? -9.306 -25.120 33.395 1.00 85.69 129 ASN A C 1
ATOM 1026 O O . ASN A 1 129 ? -8.156 -25.508 33.604 1.00 85.69 129 ASN A O 1
ATOM 1030 N N . LEU A 1 130 ? -9.709 -23.888 33.725 1.00 88.69 130 LEU A N 1
ATOM 1031 C CA . LEU A 1 130 ? -8.838 -22.923 34.402 1.00 88.69 130 LEU A CA 1
ATOM 1032 C C . LEU A 1 130 ? -8.404 -23.426 35.783 1.00 88.69 130 LEU A C 1
ATOM 1034 O O . LEU A 1 130 ? -7.225 -23.347 36.125 1.00 88.69 130 LEU A O 1
ATOM 1038 N N . ASN A 1 131 ? -9.326 -23.987 36.567 1.00 87.56 131 ASN A N 1
ATOM 1039 C CA . ASN A 1 131 ? -9.003 -24.538 37.883 1.00 87.56 131 ASN A CA 1
ATOM 1040 C C . ASN A 1 131 ? -8.056 -25.738 37.800 1.00 87.56 131 ASN A C 1
ATOM 1042 O O . ASN A 1 131 ? -7.147 -25.857 38.622 1.00 87.56 131 ASN A O 1
ATOM 1046 N N . ASN A 1 132 ? -8.235 -26.609 36.809 1.00 82.12 132 ASN A N 1
ATOM 1047 C CA . ASN A 1 132 ? -7.336 -27.736 36.585 1.00 82.12 132 ASN A CA 1
ATOM 1048 C C . ASN A 1 132 ? -5.934 -27.256 36.194 1.00 82.12 132 ASN A C 1
ATOM 1050 O O . ASN A 1 132 ? -4.965 -27.682 36.817 1.00 82.12 132 ASN A O 1
ATOM 1054 N N . ALA A 1 133 ? -5.824 -26.295 35.272 1.00 84.69 133 ALA A N 1
ATOM 1055 C CA . ALA A 1 133 ? -4.541 -25.698 34.903 1.00 84.69 133 ALA A CA 1
ATOM 1056 C C . ALA A 1 133 ? -3.840 -25.033 36.104 1.00 84.69 133 ALA A C 1
ATOM 1058 O O . ALA A 1 133 ? -2.646 -25.227 36.323 1.00 84.69 133 ALA A O 1
ATOM 1059 N N . LEU A 1 134 ? -4.588 -24.303 36.939 1.00 79.38 134 LEU A N 1
ATOM 1060 C CA . LEU A 1 134 ? -4.059 -23.683 38.157 1.00 79.38 134 LEU A CA 1
ATOM 1061 C C . LEU A 1 134 ? -3.587 -24.708 39.196 1.00 79.38 134 LEU A C 1
ATOM 1063 O O . LEU A 1 134 ? -2.651 -24.424 39.943 1.00 79.38 134 LEU A O 1
ATOM 1067 N N . ARG A 1 135 ? -4.213 -25.888 39.265 1.00 81.50 135 ARG A N 1
ATOM 1068 C CA . ARG A 1 135 ? -3.764 -26.987 40.133 1.00 81.50 135 ARG A CA 1
ATOM 1069 C C . ARG A 1 135 ? -2.460 -27.597 39.635 1.00 81.50 135 ARG A C 1
ATOM 1071 O O . ARG A 1 135 ? -1.584 -27.832 40.456 1.00 81.50 135 ARG A O 1
ATOM 1078 N N . THR A 1 136 ? -2.307 -27.777 38.325 1.00 76.88 136 THR A N 1
ATOM 1079 C CA . THR A 1 136 ? -1.072 -28.298 37.714 1.00 76.88 136 THR A CA 1
ATOM 1080 C C . THR A 1 136 ? 0.114 -27.343 37.872 1.00 76.88 136 THR A C 1
ATOM 1082 O O . THR A 1 136 ? 1.248 -27.788 37.944 1.00 76.88 136 THR A O 1
ATOM 1085 N N . ILE A 1 137 ? -0.128 -26.031 37.953 1.00 77.81 137 ILE A N 1
ATOM 1086 C CA . ILE A 1 137 ? 0.927 -25.029 38.199 1.00 77.81 137 ILE A CA 1
ATOM 1087 C C . ILE A 1 137 ? 1.351 -24.991 39.681 1.00 77.81 137 ILE A C 1
ATOM 1089 O O . ILE A 1 137 ? 2.452 -24.550 39.999 1.00 77.81 137 ILE A O 1
ATOM 1093 N N . LYS A 1 138 ? 0.475 -25.417 40.601 1.00 66.62 138 LYS A N 1
ATOM 1094 C CA . LYS A 1 138 ? 0.726 -25.406 42.054 1.00 66.62 138 LYS A CA 1
ATOM 1095 C C . LYS A 1 138 ? 1.291 -26.724 42.604 1.00 66.62 138 LYS A C 1
ATOM 1097 O O . LYS A 1 138 ? 1.602 -26.763 43.793 1.00 66.62 138 LYS A O 1
ATOM 1102 N N . SER A 1 139 ? 1.381 -27.773 41.784 1.00 56.12 139 SER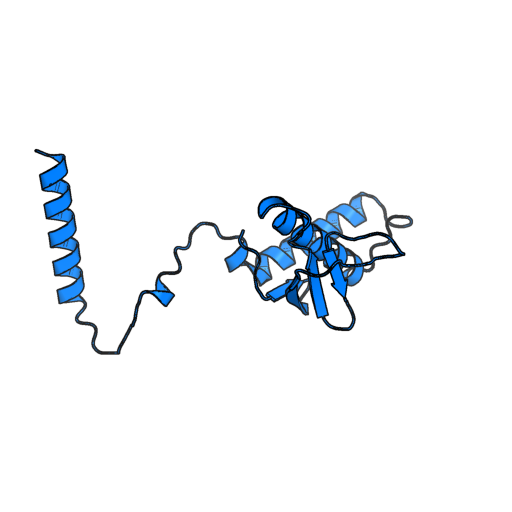 A N 1
ATOM 1103 C CA . SER A 1 139 ? 2.024 -29.062 42.092 1.00 56.12 139 SER A CA 1
ATOM 1104 C C . SER A 1 139 ? 3.453 -29.099 41.579 1.00 56.12 139 SER A C 1
ATOM 1106 O O . SER A 1 139 ? 4.327 -29.574 42.330 1.00 56.12 139 SER A O 1
#

Secondary structure (DSSP, 8-state):
-PPPSEEEETTEEEEEEEESSPEEETTEEESEEEETTTTEEEEETTSS-HHHHHHHHHHHHHHHHHHHTT--TTTS-HHHHHHHHHHHHHHHHHHTHHHH------GGGG----S---HHHHHHHHHHHHHHHHHHHH-

Organism: Clostridium tetani (NCBI:txid1513)

pLDDT: mean 86.34, std 14.37, range [47.53, 98.44]

Sequence (139 aa):
MNIPEKIIISGMEYEVILTDRPILHINTRAYGQIDFENKKILIDKTLREKQGNVQTLLHEIIHGIVEDRELDFAKDSEETIVDQLAKGLYQVIKDNSKLFNANGTDISSNLNLTTDIDVNKIAFSVAENLNNALRTIKS

Radius of gyration: 22.36 Å; chains: 1; bounding box: 42×49×62 Å